Protein AF-A0A962Y0F0-F1 (afdb_monomer)

Mean predicted aligned error: 7.41 Å

Foldseek 3Di:
DDDDDDADPPDPCRVVVVCVVPPPPPPPPVVVVVVVVVLVVCCVVPPFVSVQVVCCVPVVDHDPTPVSVDDD

Solvent-accessible surface area (backbone atoms only — not comparable to full-atom values): 4647 Å² total; per-residue (Å²): 130,86,88,74,92,82,86,52,89,85,45,96,57,34,65,67,52,47,51,59,74,66,57,72,77,79,67,74,48,65,67,59,54,48,52,52,52,52,51,54,52,42,34,74,76,53,38,62,62,40,47,48,54,48,38,33,71,75,70,69,42,93,62,95,48,72,73,72,72,62,81,134

Structure (mmCIF, N/CA/C/O backbone):
data_AF-A0A962Y0F0-F1
#
_entry.id   AF-A0A962Y0F0-F1
#
loop_
_atom_site.group_PDB
_atom_site.id
_atom_site.type_symbol
_atom_site.label_atom_id
_atom_site.label_alt_id
_atom_site.label_comp_id
_atom_site.label_asym_id
_atom_site.label_entity_id
_atom_site.label_seq_id
_atom_site.pdbx_PDB_ins_code
_atom_site.Cartn_x
_atom_site.Cartn_y
_atom_site.Cartn_z
_atom_site.occupancy
_atom_site.B_iso_or_equiv
_atom_site.auth_seq_id
_atom_site.auth_comp_id
_atom_site.auth_asym_id
_atom_site.auth_atom_id
_atom_site.pdbx_PDB_model_num
ATOM 1 N N . MET A 1 1 ? 24.431 -19.956 -11.081 1.00 63.47 1 MET A N 1
ATOM 2 C CA . MET A 1 1 ? 24.756 -18.513 -11.136 1.00 63.47 1 MET A CA 1
ATOM 3 C C . MET A 1 1 ? 23.643 -17.811 -11.893 1.00 63.47 1 MET A C 1
ATOM 5 O O . MET A 1 1 ? 23.213 -18.385 -12.888 1.00 63.47 1 MET A O 1
ATOM 9 N N . PRO A 1 2 ? 23.127 -16.660 -11.428 1.00 69.38 2 PRO A N 1
ATOM 10 C CA . PRO A 1 2 ? 22.074 -15.953 -12.150 1.00 69.38 2 PRO A CA 1
ATOM 11 C C . PRO A 1 2 ? 22.605 -15.489 -13.512 1.00 69.38 2 PRO A C 1
ATOM 13 O O . PRO A 1 2 ? 23.743 -15.030 -13.618 1.00 69.38 2 PRO A O 1
ATOM 16 N N . ASN A 1 3 ? 21.796 -15.652 -14.556 1.00 83.62 3 ASN A N 1
ATOM 17 C CA . ASN A 1 3 ? 22.118 -15.171 -15.894 1.00 83.62 3 ASN A CA 1
ATOM 18 C C . ASN A 1 3 ? 21.785 -13.674 -15.961 1.00 83.62 3 ASN A C 1
ATOM 20 O O . ASN A 1 3 ? 20.615 -13.302 -15.942 1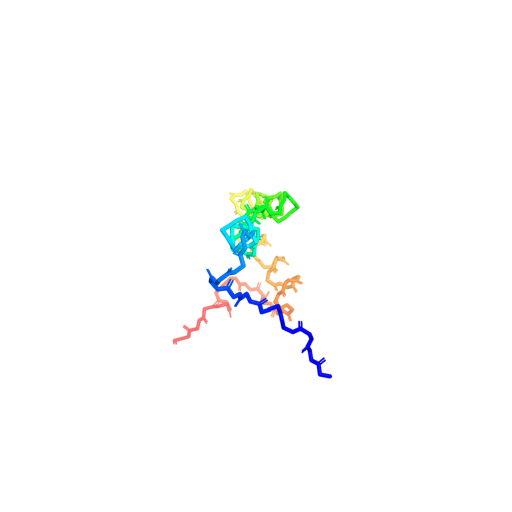.00 83.62 3 ASN A O 1
ATOM 24 N N . ILE A 1 4 ? 22.813 -12.824 -15.971 1.00 88.69 4 ILE A N 1
ATOM 25 C CA . ILE A 1 4 ? 22.672 -11.363 -16.020 1.00 88.69 4 ILE A CA 1
ATOM 26 C C . ILE A 1 4 ? 22.796 -10.924 -17.478 1.00 88.69 4 ILE A C 1
ATOM 28 O O . ILE A 1 4 ? 23.810 -11.216 -18.118 1.00 88.69 4 ILE A O 1
ATOM 32 N N . GLN A 1 5 ? 21.800 -10.199 -17.994 1.00 88.44 5 GLN A N 1
ATOM 33 C CA . GLN A 1 5 ? 21.882 -9.639 -19.342 1.00 88.44 5 GLN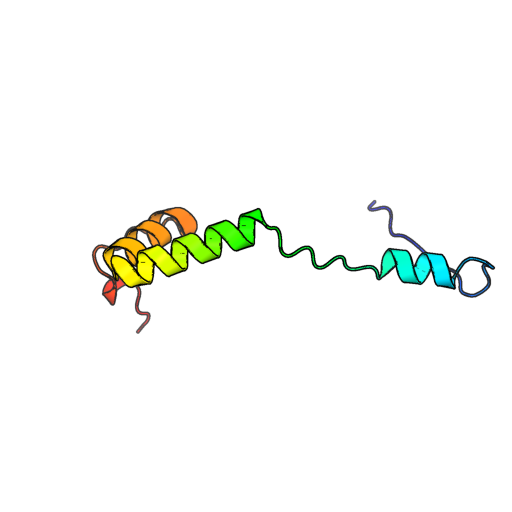 A CA 1
ATOM 34 C C . GLN A 1 5 ? 23.043 -8.643 -19.454 1.00 88.44 5 GLN A C 1
ATOM 36 O O . GLN A 1 5 ? 23.219 -7.769 -18.607 1.00 88.44 5 GLN A O 1
ATOM 41 N N . ARG A 1 6 ? 23.842 -8.782 -20.517 1.00 91.62 6 ARG A N 1
ATOM 42 C CA . ARG A 1 6 ? 24.964 -7.894 -20.841 1.00 91.62 6 ARG A CA 1
ATOM 43 C C . ARG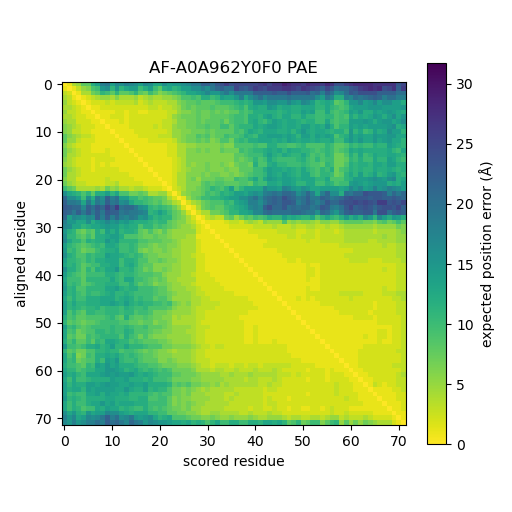 A 1 6 ? 24.730 -7.260 -22.206 1.00 91.62 6 ARG A C 1
ATOM 45 O O . ARG A 1 6 ? 24.358 -7.954 -23.153 1.00 91.62 6 ARG A O 1
ATOM 52 N N . LEU A 1 7 ? 24.953 -5.955 -22.291 1.00 95.00 7 LEU A N 1
ATOM 53 C CA . LEU A 1 7 ? 24.856 -5.174 -23.521 1.00 95.00 7 LEU A CA 1
ATOM 54 C C . LEU A 1 7 ? 26.236 -4.614 -23.874 1.00 95.00 7 LEU A C 1
ATOM 56 O O . LEU A 1 7 ? 27.038 -4.334 -22.981 1.00 95.00 7 LEU A O 1
ATOM 60 N N . ASN A 1 8 ? 26.499 -4.449 -25.169 1.00 95.25 8 ASN A N 1
ATOM 61 C CA . ASN A 1 8 ? 27.718 -3.850 -25.700 1.00 95.25 8 ASN A CA 1
ATOM 62 C C . ASN A 1 8 ? 27.343 -2.687 -26.624 1.00 95.25 8 ASN A C 1
ATOM 64 O O . ASN A 1 8 ? 26.550 -2.862 -27.542 1.00 95.25 8 ASN A O 1
ATOM 68 N N . THR A 1 9 ? 27.923 -1.508 -26.402 1.00 95.06 9 THR A N 1
ATOM 69 C CA . THR A 1 9 ? 27.634 -0.289 -27.177 1.00 95.06 9 THR A CA 1
ATOM 70 C C . THR A 1 9 ? 28.099 -0.357 -28.632 1.00 95.06 9 THR A C 1
ATOM 72 O O . THR A 1 9 ? 27.693 0.480 -29.432 1.00 95.06 9 THR A O 1
ATOM 75 N N . ALA A 1 10 ? 28.941 -1.333 -28.982 1.00 96.88 10 ALA A N 1
ATOM 76 C CA . ALA A 1 10 ? 29.372 -1.582 -30.355 1.00 96.88 10 ALA A CA 1
ATOM 77 C C . ALA A 1 10 ? 28.373 -2.424 -31.174 1.00 96.88 10 ALA A C 1
ATOM 79 O O . ALA A 1 10 ? 28.515 -2.503 -32.395 1.00 96.88 10 ALA A O 1
ATOM 80 N N . ASP A 1 11 ? 27.389 -3.062 -30.529 1.00 96.56 11 ASP A N 1
ATOM 81 C CA . ASP A 1 11 ? 26.399 -3.880 -31.227 1.00 96.56 11 ASP A CA 1
ATOM 82 C C . ASP A 1 11 ? 25.409 -2.975 -31.986 1.00 96.56 11 ASP A C 1
ATOM 84 O O . ASP A 1 11 ? 24.919 -1.976 -31.454 1.00 96.56 11 ASP A O 1
ATOM 88 N N . ALA A 1 12 ? 25.074 -3.333 -33.231 1.00 97.00 12 ALA A N 1
ATOM 89 C CA . ALA A 1 12 ? 24.164 -2.547 -34.075 1.00 97.00 12 ALA A CA 1
ATOM 90 C C . ALA A 1 12 ? 22.739 -2.424 -33.493 1.00 97.00 12 ALA A C 1
ATOM 92 O O . ALA A 1 12 ? 21.999 -1.511 -33.853 1.00 97.00 12 ALA A O 1
ATOM 93 N N . ASP A 1 13 ? 22.364 -3.332 -32.590 1.00 95.12 13 ASP A N 1
ATOM 94 C CA . ASP A 1 13 ? 21.066 -3.406 -31.919 1.00 95.12 13 ASP A CA 1
ATOM 95 C C . ASP A 1 13 ? 21.112 -2.944 -30.450 1.00 95.12 13 ASP A C 1
ATOM 97 O O . ASP A 1 13 ? 20.144 -3.139 -29.709 1.00 95.12 13 ASP A O 1
ATOM 101 N N . PHE A 1 14 ? 22.211 -2.307 -30.024 1.00 95.62 14 PHE A N 1
ATOM 102 C CA . PHE A 1 14 ? 22.395 -1.849 -28.646 1.00 95.62 14 PHE A CA 1
ATOM 103 C C . PHE A 1 14 ? 21.218 -1.005 -28.144 1.00 95.62 14 PHE A C 1
ATOM 105 O O . PHE A 1 14 ? 20.696 -1.265 -27.061 1.00 95.62 14 PHE A O 1
ATOM 112 N N . TRP A 1 15 ? 20.784 -0.016 -28.932 1.00 95.38 15 TRP A N 1
ATOM 113 C CA . TRP A 1 15 ? 19.730 0.919 -28.534 1.00 95.38 15 TRP A CA 1
ATOM 114 C C . TRP A 1 15 ? 18.364 0.239 -28.339 1.00 95.38 15 TRP A C 1
ATOM 116 O O . TRP A 1 15 ? 17.827 0.358 -27.239 1.00 95.38 15 TRP A O 1
ATOM 126 N N . PRO A 1 16 ? 17.834 -0.545 -29.303 1.00 94.62 16 PRO A N 1
ATOM 127 C CA . PRO A 1 16 ? 16.613 -1.331 -29.090 1.00 94.62 16 PRO A CA 1
ATOM 128 C C . PRO A 1 16 ? 16.684 -2.293 -27.893 1.00 94.62 16 PRO A C 1
ATOM 130 O O . PRO A 1 16 ? 15.707 -2.470 -27.159 1.00 94.62 16 PRO A O 1
ATOM 133 N N . ARG A 1 17 ? 17.845 -2.927 -27.668 1.00 93.50 17 ARG A N 1
ATOM 134 C CA . ARG A 1 17 ? 18.041 -3.853 -26.540 1.00 93.50 17 ARG A CA 1
ATOM 135 C C . ARG A 1 17 ? 18.074 -3.132 -25.200 1.00 93.50 17 ARG A C 1
ATOM 137 O O . ARG A 1 17 ? 17.538 -3.656 -24.225 1.00 93.50 17 ARG A O 1
ATOM 144 N N . LEU A 1 18 ? 18.693 -1.955 -25.146 1.00 93.12 18 LEU A N 1
ATOM 145 C CA . LEU A 1 18 ? 18.701 -1.117 -23.953 1.00 93.12 18 LEU A CA 1
ATOM 146 C C . LEU A 1 18 ? 17.286 -0.638 -23.639 1.00 93.12 18 LEU A C 1
ATOM 148 O O . LEU A 1 18 ? 16.851 -0.796 -22.505 1.00 93.12 18 LEU A O 1
ATOM 152 N N . GLU A 1 19 ? 16.567 -0.139 -24.645 1.00 91.56 19 GLU A N 1
ATOM 153 C CA . GLU A 1 19 ? 15.177 0.296 -24.513 1.00 91.56 19 GLU A CA 1
ATOM 154 C C . GLU A 1 19 ? 14.310 -0.819 -23.927 1.00 91.56 19 GLU A C 1
ATOM 156 O O . GLU A 1 19 ? 13.671 -0.599 -22.907 1.00 91.56 19 GLU A O 1
ATOM 161 N N . THR A 1 20 ? 14.396 -2.036 -24.472 1.00 89.62 20 THR A N 1
ATOM 162 C CA . THR A 1 20 ? 13.668 -3.212 -23.960 1.00 89.62 20 THR A CA 1
ATOM 163 C C . THR A 1 20 ? 14.064 -3.569 -22.526 1.00 89.62 20 THR A C 1
ATOM 165 O O . THR A 1 20 ? 13.205 -3.871 -21.705 1.00 89.62 20 THR A O 1
ATOM 168 N N . LEU A 1 21 ? 15.359 -3.542 -22.196 1.00 88.44 21 LEU A N 1
ATOM 169 C CA . LEU A 1 21 ? 15.829 -3.858 -20.844 1.00 88.44 21 LEU A CA 1
ATOM 170 C C . LEU A 1 21 ? 15.345 -2.827 -19.815 1.00 88.44 21 LEU A C 1
ATOM 172 O O . LEU A 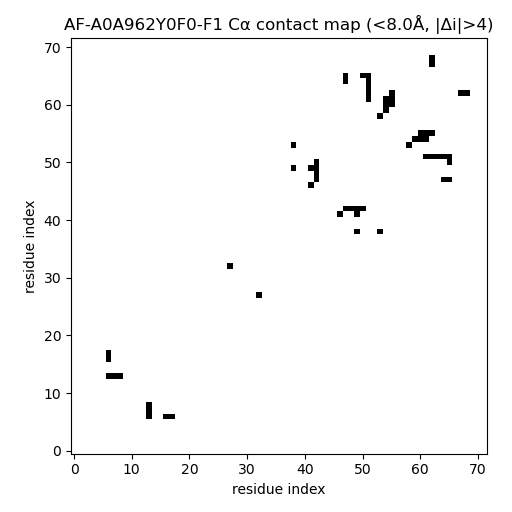1 21 ? 15.061 -3.174 -18.671 1.00 88.44 21 LEU A O 1
ATOM 176 N N . THR A 1 22 ? 15.285 -1.559 -20.216 1.00 88.31 22 THR A N 1
ATOM 177 C CA . THR A 1 22 ? 14.827 -0.447 -19.375 1.00 88.31 22 THR A CA 1
ATOM 178 C C . THR A 1 22 ? 13.338 -0.167 -19.507 1.00 88.31 22 THR A C 1
ATOM 180 O O . THR A 1 22 ? 12.847 0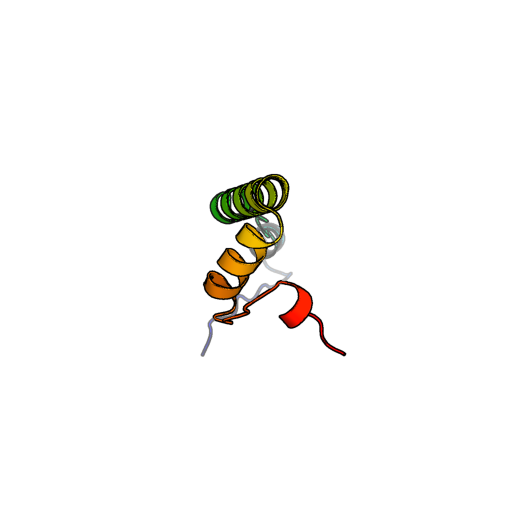.741 -18.836 1.00 88.31 22 THR A O 1
ATOM 183 N N . ALA A 1 23 ? 12.629 -0.925 -20.349 1.00 82.94 23 ALA A N 1
ATOM 184 C CA . ALA A 1 23 ? 11.187 -0.866 -20.494 1.00 82.94 23 ALA A CA 1
ATOM 185 C C . ALA A 1 23 ? 10.572 -1.440 -19.221 1.00 82.94 23 ALA A C 1
ATOM 187 O O . ALA A 1 23 ? 10.135 -2.585 -19.137 1.00 82.94 23 ALA A O 1
ATOM 188 N N . TRP A 1 24 ? 10.594 -0.616 -18.182 1.00 69.69 24 TRP A N 1
ATOM 189 C CA . TRP A 1 24 ? 9.809 -0.825 -16.998 1.00 69.69 24 TRP A CA 1
ATOM 190 C C . TRP A 1 24 ? 8.375 -0.523 -17.400 1.00 69.69 24 TRP A C 1
ATOM 192 O O . TRP A 1 24 ? 7.914 0.617 -17.351 1.00 69.69 24 TRP A O 1
ATOM 202 N N . GLU A 1 25 ? 7.660 -1.558 -17.820 1.00 60.50 25 GLU A N 1
ATOM 203 C CA . GLU A 1 25 ? 6.212 -1.511 -17.792 1.00 60.50 25 GLU A CA 1
ATOM 204 C C . GLU A 1 25 ? 5.823 -1.440 -16.318 1.00 60.50 25 GLU A C 1
ATOM 206 O O . GLU A 1 25 ? 5.747 -2.439 -15.602 1.00 60.50 25 GLU A O 1
ATOM 211 N N . GLY A 1 26 ? 5.651 -0.213 -15.828 1.00 59.69 26 GLY A N 1
ATOM 212 C CA . GLY A 1 26 ? 4.900 0.068 -14.619 1.00 59.69 26 GLY A CA 1
ATOM 213 C C . GLY A 1 26 ? 3.447 -0.295 -14.878 1.00 59.69 26 GLY A C 1
ATOM 214 O O . GLY A 1 26 ? 2.588 0.581 -14.914 1.00 59.69 26 GLY A O 1
ATOM 215 N N . VAL A 1 27 ? 3.172 -1.580 -15.114 1.00 58.66 27 VAL A N 1
ATOM 216 C CA . VAL A 1 27 ? 1.826 -2.104 -14.995 1.00 58.66 27 VAL A CA 1
ATOM 217 C C . VAL A 1 27 ? 1.527 -1.933 -13.521 1.00 58.66 27 VAL A C 1
ATOM 219 O O . VAL A 1 27 ? 2.001 -2.691 -12.675 1.00 58.66 27 VAL A O 1
ATOM 222 N N . ALA A 1 28 ? 0.817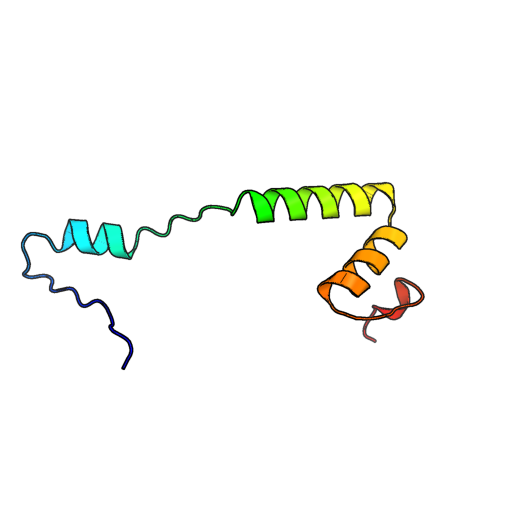 -0.854 -13.200 1.00 58.84 28 ALA A N 1
ATOM 223 C CA . ALA A 1 28 ? 0.030 -0.818 -11.992 1.00 58.84 28 ALA A CA 1
ATOM 224 C C . ALA A 1 28 ? -0.845 -2.062 -12.088 1.00 58.84 28 ALA A C 1
ATOM 226 O O . ALA A 1 28 ? -1.773 -2.099 -12.892 1.00 58.84 28 ALA A O 1
ATOM 227 N N . ASP A 1 29 ? -0.443 -3.117 -11.382 1.00 78.81 29 ASP A N 1
ATOM 228 C CA . ASP A 1 29 ? -1.144 -4.386 -11.389 1.00 78.81 29 ASP A CA 1
ATOM 229 C C . ASP A 1 29 ? -2.612 -4.069 -11.083 1.00 78.81 29 ASP A C 1
ATOM 231 O O . ASP A 1 29 ? -2.937 -3.489 -10.039 1.00 78.81 29 ASP A O 1
ATOM 235 N N . GLU A 1 30 ? -3.494 -4.325 -12.051 1.00 83.94 30 GLU A N 1
ATOM 236 C CA . GLU A 1 30 ? -4.908 -3.978 -11.930 1.00 83.94 30 GLU A CA 1
ATOM 237 C C . GLU A 1 30 ? -5.521 -4.667 -10.710 1.00 83.94 30 GLU A C 1
ATOM 239 O O . GLU A 1 30 ? -6.393 -4.089 -10.056 1.00 83.94 30 GLU A O 1
ATOM 244 N N . ALA A 1 31 ? -5.008 -5.845 -10.334 1.00 86.38 31 ALA A N 1
ATOM 245 C CA . ALA A 1 31 ? -5.420 -6.536 -9.124 1.00 86.38 31 ALA A CA 1
ATOM 246 C C . ALA A 1 31 ? -4.993 -5.762 -7.872 1.00 86.38 31 ALA A C 1
ATOM 248 O O . ALA A 1 31 ? -5.812 -5.553 -6.978 1.00 86.38 31 ALA A O 1
ATOM 249 N N . VAL A 1 32 ? -3.754 -5.262 -7.819 1.00 88.81 32 VAL A N 1
ATOM 250 C CA . VAL A 1 32 ? -3.297 -4.405 -6.709 1.00 88.81 32 VAL A CA 1
ATOM 251 C C . VAL A 1 32 ? -4.130 -3.125 -6.646 1.00 88.81 32 VAL A C 1
ATOM 253 O O . VAL A 1 32 ? -4.587 -2.730 -5.574 1.00 88.81 32 VAL A O 1
ATOM 256 N N . THR A 1 33 ? -4.401 -2.509 -7.794 1.00 91.31 33 THR A N 1
ATOM 257 C CA . THR A 1 33 ? -5.219 -1.292 -7.889 1.00 91.31 33 THR A CA 1
ATOM 258 C C . THR A 1 33 ? -6.644 -1.522 -7.383 1.00 91.31 33 THR A C 1
ATOM 260 O O . THR A 1 33 ? -7.188 -0.680 -6.662 1.00 91.31 33 THR A O 1
ATOM 263 N N . ALA A 1 34 ? -7.256 -2.652 -7.740 1.00 92.81 34 ALA A N 1
ATOM 264 C CA . ALA A 1 34 ? -8.580 -3.036 -7.262 1.00 92.81 34 ALA A CA 1
ATOM 265 C C . ALA A 1 34 ? -8.581 -3.266 -5.744 1.00 92.81 34 ALA A C 1
ATOM 267 O O . ALA A 1 34 ? -9.410 -2.693 -5.041 1.00 92.81 34 ALA A O 1
ATOM 268 N N . VAL A 1 35 ? -7.597 -4.007 -5.225 1.00 92.69 35 VAL A N 1
ATOM 269 C CA . VAL A 1 35 ? -7.467 -4.273 -3.784 1.00 92.69 35 VAL A CA 1
ATOM 270 C C . VAL A 1 35 ? -7.322 -2.975 -2.989 1.00 92.69 35 VAL A C 1
ATOM 272 O O . VAL A 1 35 ? -8.023 -2.784 -1.997 1.00 92.69 35 VAL A O 1
ATOM 275 N N . VAL A 1 36 ? -6.462 -2.052 -3.431 1.00 95.25 36 VAL A N 1
ATOM 276 C CA . VAL A 1 36 ? -6.280 -0.756 -2.757 1.00 95.25 36 VAL A CA 1
ATOM 277 C C . VAL A 1 36 ? -7.573 0.059 -2.773 1.00 95.25 36 VAL A C 1
ATOM 279 O O . VAL A 1 36 ? -7.937 0.654 -1.759 1.00 95.25 36 VAL A O 1
ATOM 282 N N . ARG A 1 37 ? -8.298 0.070 -3.899 1.00 96.50 37 ARG A N 1
ATOM 283 C CA . ARG A 1 37 ? -9.586 0.769 -4.011 1.00 96.50 37 ARG A CA 1
ATOM 284 C C . ARG A 1 37 ? -10.606 0.234 -3.008 1.00 96.50 37 ARG A C 1
ATOM 286 O O . ARG A 1 37 ? -11.274 1.039 -2.359 1.00 96.50 37 ARG A O 1
ATOM 293 N N . ASP A 1 38 ? -10.693 -1.082 -2.865 1.00 96.19 38 ASP A N 1
ATOM 294 C CA . ASP A 1 38 ? -11.630 -1.728 -1.945 1.00 96.19 38 ASP A CA 1
ATOM 295 C C . ASP A 1 38 ? -11.268 -1.456 -0.482 1.00 96.19 38 ASP A C 1
ATOM 297 O O . ASP A 1 38 ? -12.148 -1.115 0.310 1.00 96.19 38 ASP A O 1
ATOM 301 N N . ILE A 1 39 ? -9.976 -1.519 -0.133 1.00 96.94 39 ILE A N 1
ATOM 302 C CA . ILE A 1 39 ? -9.488 -1.167 1.210 1.00 96.94 39 ILE A CA 1
ATOM 303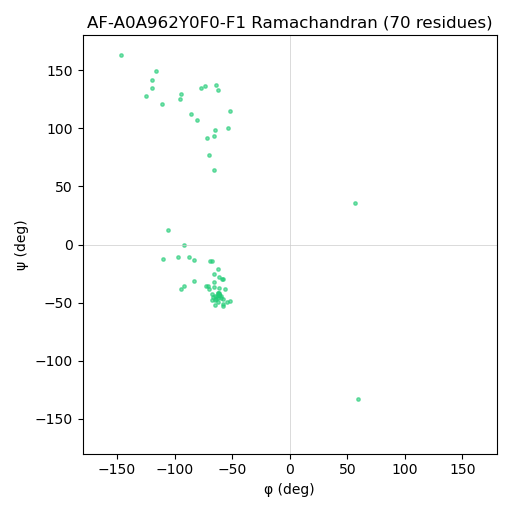 C C . ILE A 1 39 ? -9.874 0.275 1.546 1.00 96.94 39 ILE A C 1
ATOM 305 O O . ILE A 1 39 ? -10.487 0.529 2.582 1.00 96.94 39 ILE A O 1
ATOM 309 N N . LEU A 1 40 ? -9.573 1.222 0.652 1.00 97.94 40 LEU A N 1
ATOM 310 C CA . LEU A 1 40 ? -9.902 2.634 0.858 1.00 97.94 40 LEU A CA 1
ATOM 311 C C . LEU A 1 40 ? -11.412 2.860 0.986 1.00 97.94 40 LEU A C 1
ATOM 313 O O . LEU A 1 40 ? -11.840 3.651 1.827 1.00 97.94 40 LEU A O 1
ATOM 317 N N . ALA A 1 41 ? -12.222 2.190 0.163 1.00 98.38 41 ALA A N 1
ATOM 318 C CA . ALA A 1 41 ? -13.674 2.293 0.236 1.00 98.38 41 ALA A CA 1
ATOM 319 C C . ALA A 1 41 ? -14.197 1.791 1.588 1.00 98.38 41 ALA A C 1
ATOM 321 O O . ALA A 1 41 ? -14.928 2.526 2.252 1.00 98.38 41 ALA A O 1
ATOM 322 N N . ARG A 1 42 ? -13.767 0.601 2.025 1.00 98.31 42 ARG A N 1
ATOM 323 C CA . ARG A 1 42 ? -14.200 0.011 3.298 1.00 98.31 42 ARG A CA 1
ATOM 324 C C . ARG A 1 42 ? -13.740 0.816 4.501 1.00 98.31 42 ARG A C 1
ATOM 326 O O . ARG A 1 42 ? -14.553 1.096 5.371 1.00 98.31 42 ARG A O 1
ATOM 333 N N . VAL A 1 43 ? -12.491 1.276 4.538 1.00 98.00 43 VAL A N 1
ATOM 334 C CA . VAL A 1 43 ? -12.009 2.120 5.647 1.00 98.00 43 VAL A CA 1
ATOM 335 C C . VAL A 1 43 ? -12.799 3.429 5.728 1.00 98.00 43 VAL A C 1
ATOM 337 O O . VAL A 1 43 ? -13.150 3.869 6.819 1.00 98.00 43 VAL A O 1
ATOM 340 N N . ARG A 1 44 ? -13.174 4.034 4.592 1.00 97.94 44 ARG A N 1
ATOM 341 C CA . ARG A 1 44 ? -14.021 5.240 4.593 1.00 97.94 44 ARG A CA 1
ATOM 342 C C . ARG A 1 44 ? -15.437 4.997 5.116 1.00 97.94 44 ARG A C 1
ATOM 344 O O . ARG A 1 44 ? -16.025 5.931 5.655 1.00 97.94 44 ARG A O 1
ATOM 351 N N . THR A 1 45 ? -16.005 3.811 4.907 1.00 98.25 45 THR A N 1
ATOM 352 C CA . THR A 1 45 ? -17.384 3.498 5.316 1.00 98.25 45 THR A CA 1
ATOM 353 C C . THR A 1 45 ? -17.475 2.881 6.708 1.00 98.25 45 THR A C 1
ATOM 355 O O . THR A 1 45 ? -18.434 3.147 7.424 1.00 98.25 45 THR A O 1
ATOM 358 N N . GLU A 1 46 ? -16.500 2.057 7.080 1.00 97.88 46 GLU A N 1
ATOM 359 C CA . GLU A 1 46 ? -16.508 1.210 8.280 1.00 97.88 46 GLU A CA 1
ATOM 360 C C . GLU A 1 46 ? -15.507 1.687 9.352 1.00 97.88 46 GLU A C 1
ATOM 362 O O . GLU A 1 46 ? -15.582 1.236 10.494 1.00 97.88 46 GLU A O 1
ATOM 367 N N . GLY A 1 47 ? -14.587 2.602 9.021 1.00 97.31 47 GLY A N 1
ATOM 368 C CA . GLY A 1 47 ? -13.617 3.167 9.964 1.00 97.31 47 GLY A CA 1
ATOM 369 C C . GLY A 1 47 ? -12.711 2.108 10.598 1.00 97.31 47 GLY A C 1
ATOM 370 O O . GLY A 1 47 ? -12.180 1.234 9.908 1.00 97.31 47 GLY A O 1
ATOM 371 N N . ASP A 1 48 ? -12.561 2.179 11.923 1.00 97.75 48 ASP A N 1
ATOM 372 C CA . ASP A 1 48 ? -11.668 1.318 12.711 1.00 97.75 48 ASP A CA 1
ATOM 373 C C . ASP A 1 48 ? -11.970 -0.177 12.557 1.00 97.75 48 ASP A C 1
ATOM 375 O O . ASP A 1 48 ? -11.059 -0.996 12.625 1.00 97.75 48 ASP A O 1
ATOM 379 N N . ALA A 1 49 ? -13.225 -0.553 12.293 1.00 97.44 49 ALA A N 1
ATOM 380 C CA . ALA A 1 49 ? -13.581 -1.953 12.081 1.00 97.44 49 ALA A CA 1
ATOM 381 C C . ALA A 1 49 ? -12.889 -2.534 10.835 1.00 97.44 49 ALA A C 1
ATOM 383 O O . ALA A 1 49 ? -12.333 -3.630 10.890 1.00 97.44 49 ALA A O 1
ATOM 384 N N . ALA A 1 50 ? -12.871 -1.782 9.728 1.00 98.06 50 ALA A N 1
ATOM 385 C CA . ALA A 1 50 ? -12.150 -2.191 8.524 1.00 98.06 50 ALA A CA 1
ATOM 386 C C . ALA A 1 50 ? -10.632 -2.106 8.714 1.00 98.06 50 ALA A C 1
ATOM 388 O O . ALA A 1 50 ? -9.913 -2.954 8.189 1.00 98.06 50 ALA A O 1
ATOM 389 N N . LEU A 1 51 ? -10.141 -1.117 9.469 1.00 97.50 51 LEU A N 1
ATOM 390 C CA . LEU A 1 51 ? -8.719 -1.018 9.802 1.00 97.50 51 LEU A CA 1
ATOM 391 C C . LEU A 1 51 ? -8.238 -2.284 10.529 1.00 97.50 51 LEU A C 1
ATOM 393 O O . LEU A 1 51 ? -7.297 -2.921 10.066 1.00 97.50 51 LEU A O 1
ATOM 397 N N . LEU A 1 52 ? -8.926 -2.685 11.602 1.00 98.00 52 LEU A N 1
ATOM 398 C CA . LEU A 1 52 ? -8.580 -3.869 12.395 1.00 98.00 52 LEU A CA 1
ATOM 399 C C . LEU A 1 52 ? -8.670 -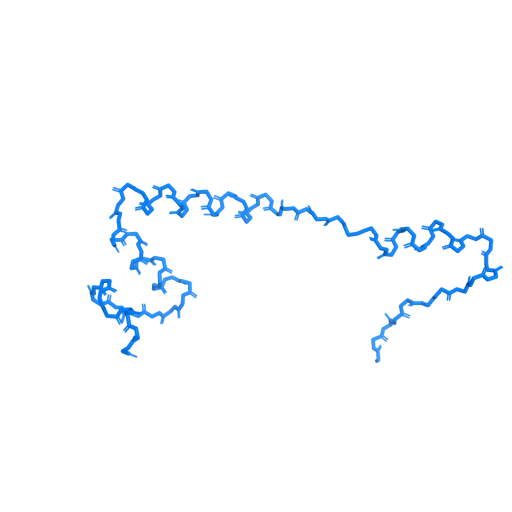5.168 11.577 1.00 98.00 52 LEU A C 1
ATOM 401 O O . LEU A 1 52 ? -7.772 -6.004 11.668 1.00 98.00 52 LEU A O 1
ATOM 405 N N . ASP A 1 53 ? -9.701 -5.319 10.735 1.00 97.69 53 ASP A N 1
ATOM 406 C CA . ASP A 1 53 ? -9.851 -6.466 9.820 1.00 97.69 53 ASP A CA 1
ATOM 407 C C . ASP A 1 53 ? -8.645 -6.593 8.873 1.00 97.69 53 ASP A C 1
ATOM 409 O O . ASP A 1 53 ? -8.053 -7.668 8.722 1.00 97.69 53 ASP A O 1
ATOM 413 N N . TYR A 1 54 ? -8.227 -5.480 8.262 1.00 97.75 54 TYR A N 1
ATOM 414 C CA . TYR A 1 54 ? -7.090 -5.482 7.346 1.00 97.75 54 TYR A CA 1
ATOM 415 C C . TYR A 1 54 ? -5.742 -5.641 8.051 1.00 97.75 54 TYR A C 1
ATOM 417 O O . TYR A 1 54 ? -4.886 -6.349 7.517 1.00 97.75 54 TYR A O 1
ATOM 425 N N . THR A 1 55 ? -5.564 -5.077 9.247 1.00 97.38 55 THR A N 1
ATOM 426 C CA . THR A 1 55 ? -4.368 -5.298 10.074 1.00 97.38 55 THR A CA 1
ATOM 427 C C . THR A 1 55 ? -4.229 -6.770 10.460 1.00 97.38 55 THR A C 1
ATOM 429 O O . THR A 1 55 ? -3.172 -7.368 10.247 1.00 97.38 55 THR A O 1
ATOM 432 N N . HIS A 1 56 ? -5.305 -7.417 10.912 1.00 97.38 56 HIS A N 1
ATOM 433 C CA . HIS A 1 56 ? -5.266 -8.852 11.194 1.00 97.38 56 HIS A CA 1
ATOM 434 C C . HIS A 1 56 ? -4.955 -9.669 9.929 1.00 97.38 56 HIS A C 1
ATOM 436 O O . HIS A 1 56 ? -4.117 -10.573 9.946 1.00 97.38 56 HIS A O 1
ATOM 442 N N . ARG A 1 57 ? -5.574 -9.334 8.792 1.00 96.12 57 ARG A N 1
ATOM 443 C CA . ARG A 1 57 ? -5.388 -10.081 7.540 1.00 96.12 57 ARG A CA 1
ATOM 444 C C . ARG A 1 57 ? -3.981 -9.960 6.952 1.00 96.12 57 ARG A C 1
ATOM 446 O O . ARG A 1 57 ? -3.435 -10.967 6.491 1.00 96.12 57 ARG A O 1
ATOM 453 N N . PHE A 1 58 ? -3.442 -8.747 6.867 1.00 95.94 58 PHE A N 1
ATOM 454 C CA . PHE A 1 58 ? -2.201 -8.478 6.136 1.00 95.94 58 PHE A CA 1
ATOM 455 C C . PHE A 1 58 ? -0.973 -8.502 7.039 1.00 95.94 58 PHE A C 1
ATOM 457 O O . PHE A 1 58 ? 0.044 -9.078 6.647 1.00 95.94 58 PHE A O 1
ATOM 464 N N . ASP A 1 59 ? -1.100 -7.989 8.261 1.00 96.50 59 ASP A N 1
ATOM 465 C CA . ASP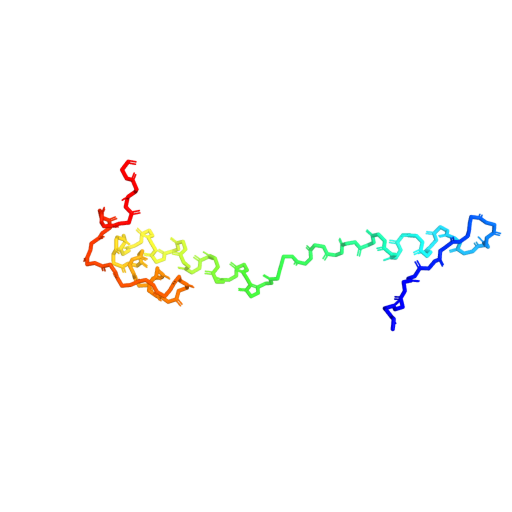 A 1 59 ? 0.016 -7.877 9.202 1.00 96.50 59 ASP A CA 1
ATOM 466 C C . ASP A 1 59 ? 0.047 -9.045 10.195 1.00 96.50 59 ASP A C 1
ATOM 468 O O . ASP A 1 59 ? 1.041 -9.243 10.893 1.00 96.50 59 ASP A O 1
ATOM 472 N N . ARG A 1 60 ? -1.019 -9.864 10.225 1.00 97.25 60 ARG A N 1
ATOM 473 C CA . ARG A 1 60 ? -1.193 -10.988 11.164 1.00 97.25 60 ARG A CA 1
ATOM 474 C C . ARG A 1 60 ? -1.109 -10.540 12.622 1.00 97.25 60 ARG A C 1
ATOM 476 O O . ARG A 1 60 ? -0.583 -11.264 13.467 1.00 97.25 60 ARG A O 1
ATOM 483 N N . LEU A 1 61 ? -1.614 -9.339 12.890 1.00 96.88 61 LEU A N 1
ATOM 484 C CA . LEU A 1 61 ? -1.637 -8.725 14.207 1.00 96.88 61 LEU A CA 1
ATOM 485 C C . LEU A 1 61 ? -3.077 -8.653 14.718 1.00 96.88 61 LEU A C 1
ATOM 487 O O . LEU A 1 61 ? -3.924 -8.007 14.105 1.00 96.88 61 LEU A O 1
ATOM 491 N N . ASP A 1 62 ? -3.328 -9.290 15.859 1.00 95.00 62 ASP A N 1
ATOM 492 C CA . ASP A 1 62 ? -4.586 -9.161 16.591 1.00 95.00 62 ASP A CA 1
ATOM 493 C C . ASP A 1 62 ? -4.529 -7.940 17.517 1.00 95.00 62 ASP A C 1
ATOM 495 O O . ASP A 1 62 ? -3.791 -7.932 18.504 1.00 95.00 62 ASP A O 1
ATOM 499 N N . ALA A 1 63 ? -5.326 -6.919 17.207 1.00 96.06 63 ALA A N 1
ATOM 500 C CA . ALA A 1 63 ? -5.524 -5.728 18.030 1.00 96.06 63 ALA A CA 1
ATOM 501 C C . ALA A 1 63 ? -7.001 -5.609 18.427 1.00 96.06 63 ALA A C 1
ATOM 503 O O . ALA A 1 63 ? -7.890 -5.908 17.626 1.00 96.06 63 ALA A O 1
ATOM 504 N N . ALA A 1 64 ? -7.279 -5.186 19.662 1.00 95.06 64 ALA A N 1
ATOM 505 C CA . ALA A 1 64 ? -8.652 -5.072 20.149 1.00 95.06 64 ALA A CA 1
ATOM 506 C C . ALA A 1 64 ? -9.295 -3.744 19.727 1.00 95.06 64 ALA A C 1
ATOM 508 O O . ALA A 1 64 ? -10.507 -3.682 19.508 1.00 95.06 64 ALA A O 1
ATOM 509 N N . CYS A 1 65 ? -8.496 -2.684 19.606 1.00 96.12 65 CYS A N 1
ATOM 510 C CA . CYS A 1 65 ? -8.932 -1.378 19.132 1.00 96.12 65 CYS A CA 1
ATOM 511 C C . CYS A 1 65 ? -7.827 -0.659 18.347 1.00 96.12 65 CYS A C 1
ATOM 513 O O . CYS A 1 65 ? -6.653 -1.009 18.437 1.00 96.12 65 CYS A O 1
ATOM 515 N N . ALA A 1 66 ? -8.194 0.370 17.576 1.00 95.44 66 ALA A N 1
ATOM 516 C CA . ALA A 1 66 ? -7.233 1.112 16.757 1.00 95.44 66 ALA A CA 1
ATOM 517 C C . ALA A 1 66 ? -6.128 1.792 17.589 1.00 95.44 66 ALA A C 1
ATOM 519 O O . ALA A 1 66 ? -5.011 1.939 17.107 1.00 95.44 66 ALA A O 1
ATOM 520 N N . ALA A 1 67 ? -6.411 2.153 18.846 1.00 96.50 67 ALA A N 1
ATOM 521 C CA . ALA A 1 67 ? -5.417 2.735 19.748 1.00 96.50 67 ALA A CA 1
ATOM 522 C C . ALA A 1 67 ? -4.289 1.751 20.111 1.00 96.50 67 ALA A C 1
ATOM 524 O O . ALA A 1 67 ? -3.176 2.188 20.383 1.00 96.50 67 ALA A O 1
ATOM 525 N N . ASP A 1 68 ? -4.535 0.436 20.053 1.00 96.31 68 ASP A N 1
ATOM 526 C CA . ASP A 1 68 ? -3.500 -0.577 20.307 1.00 96.31 68 ASP A CA 1
ATOM 527 C C . ASP A 1 68 ? -2.434 -0.617 19.195 1.00 96.31 68 ASP A C 1
ATOM 529 O O . ASP A 1 68 ? -1.383 -1.235 19.362 1.00 96.31 68 ASP A O 1
ATOM 533 N N . LEU A 1 69 ? -2.708 0.017 18.048 1.00 95.31 69 LEU A N 1
ATOM 534 C CA . LEU A 1 69 ? -1.799 0.092 16.902 1.00 95.31 69 LEU A CA 1
ATOM 535 C C . LEU A 1 69 ? -0.821 1.274 16.991 1.00 95.31 69 LEU A C 1
ATOM 537 O O . LEU A 1 69 ? 0.104 1.360 16.182 1.00 95.31 69 LEU A O 1
ATOM 541 N N . GLU A 1 70 ? -1.022 2.199 17.931 1.00 95.38 70 GLU A N 1
ATOM 542 C CA . GLU A 1 70 ? -0.146 3.355 18.117 1.00 95.38 70 GLU A CA 1
ATOM 543 C C . GLU A 1 70 ? 1.144 2.947 18.847 1.00 95.38 70 GLU A C 1
ATOM 545 O O . GLU A 1 70 ? 1.121 2.225 19.844 1.00 95.38 70 GLU A O 1
ATOM 550 N N . ILE A 1 71 ? 2.293 3.412 18.348 1.00 91.69 71 ILE A N 1
ATOM 551 C CA . ILE A 1 71 ? 3.590 3.199 19.000 1.00 91.69 71 ILE A CA 1
ATOM 552 C C . ILE A 1 71 ? 3.896 4.424 19.885 1.00 91.69 71 ILE A C 1
ATOM 554 O O . ILE A 1 71 ? 3.806 5.536 19.362 1.00 91.69 71 ILE A O 1
ATOM 558 N N . PRO A 1 72 ? 4.259 4.243 21.175 1.00 83.38 72 PRO A N 1
ATOM 559 C CA . PRO A 1 72 ? 4.506 5.338 22.124 1.00 83.38 72 PRO A CA 1
ATOM 560 C C . PRO A 1 72 ? 5.637 6.306 21.757 1.00 83.38 72 PRO A C 1
ATOM 562 O O . PRO A 1 72 ? 6.627 5.864 21.124 1.00 83.38 72 PRO A O 1
#

Radius of gyration: 22.17 Å; Cα contacts (8 Å, |Δi|>4): 31; chains: 1; bounding box: 47×24×56 Å

Sequence (72 aa):
MPNIQRLNTADADFWPRLETLTAWEGVADEAVTAVVRDILARVRTEGDAALLDYTHRFDRLDAACAADLEIP

pLDDT: mean 91.08, std 10.27, range [58.66, 98.38]

Nearest PDB structures (foldseek):
  4gic-assembly1_B  TM=8.051E-01  e=1.927E-03  Methylococcus capsulatus str. Bath
  4v6y-assembly1_AM  TM=2.690E-01  e=8.729E+00  Escherichia coli K-12

Secondary structure (DSSP, 8-state):
--------TTSTTHHHHHHHHH-------HHHHHHHHHHHHHHHHHTHHHHHHHIIIII----SSGGGG---